Protein AF-A0A417EN88-F1 (afdb_monomer)

Radius of gyration: 17.15 Å; Cα contacts (8 Å, |Δi|>4): 122; chains: 1; bounding box: 36×36×44 Å

Foldseek 3Di:
DDDPCPDDPVVDDDPVVLVVVVVVCVVVQQEDAEAEEAAEAQVVVCLVCPPVPDDDDDDPVNVSRVVSVVRHDYQAYEYEDPQDFDDSDRHYTYDHQFDDDPDDPDDDPTDDDPPDDPDDDDDDDD

Secondary structure (DSSP, 8-state):
--------GGGSPPHHHHHHHHHHHHHTTTB-SEEEESS--HHHHHHHHTTTT------HHHHHHHHHHHH-B-SEEEE-SSS--B-SSSSEEE-SS----S--SS-PPPPPPTT--S--------

Solvent-accessible surface area (backbone atoms only — not comparable to full-atom values): 8193 Å² total; per-residue (Å²): 135,83,82,77,79,88,71,58,82,82,79,51,80,53,70,70,56,52,50,49,51,50,54,56,36,56,77,51,72,27,59,45,67,66,47,79,43,61,59,61,22,47,72,57,49,50,62,76,29,60,94,68,84,58,82,79,82,75,47,76,65,23,52,49,43,45,55,43,68,77,58,50,49,63,68,39,37,41,24,34,83,74,80,43,71,48,64,89,52,97,48,39,36,37,42,56,77,59,74,76,74,90,82,68,88,72,80,88,74,79,56,79,60,93,85,73,75,90,79,84,89,77,88,84,89,126

Structure (mmCIF, N/CA/C/O backbone):
data_AF-A0A417EN88-F1
#
_entry.id   AF-A0A417EN88-F1
#
loop_
_atom_site.group_PDB
_atom_site.id
_atom_site.type_symbol
_atom_site.label_atom_id
_atom_site.label_alt_id
_atom_site.label_comp_id
_atom_site.label_asym_id
_atom_site.label_entity_id
_atom_site.label_seq_id
_atom_site.pdbx_PDB_ins_code
_atom_site.Cartn_x
_atom_site.Cartn_y
_atom_site.Cartn_z
_atom_site.occupancy
_atom_site.B_iso_or_equiv
_atom_site.auth_seq_id
_atom_site.auth_comp_id
_atom_site.auth_asym_id
_atom_site.auth_atom_id
_atom_site.pdbx_PDB_model_num
ATOM 1 N N . MET A 1 1 ? 15.395 12.344 -31.496 1.00 36.56 1 MET A N 1
ATOM 2 C CA . MET A 1 1 ? 15.194 11.225 -30.554 1.00 36.56 1 MET A CA 1
ATOM 3 C C . MET A 1 1 ? 14.379 11.761 -29.393 1.00 36.56 1 MET A C 1
ATOM 5 O O . MET A 1 1 ? 14.931 12.453 -28.551 1.00 36.56 1 MET A O 1
ATOM 9 N N . ALA A 1 2 ? 13.058 11.589 -29.442 1.00 42.44 2 ALA A N 1
ATOM 10 C CA . ALA A 1 2 ? 12.149 12.097 -28.422 1.00 42.44 2 ALA A CA 1
ATOM 11 C C . ALA A 1 2 ? 12.082 11.080 -27.278 1.00 42.44 2 ALA A C 1
ATOM 13 O O . ALA A 1 2 ? 11.523 9.999 -27.452 1.00 42.44 2 ALA A O 1
ATOM 14 N N . TRP A 1 3 ? 12.681 11.407 -26.136 1.00 46.19 3 TRP A N 1
ATOM 15 C CA . TRP A 1 3 ? 12.383 10.713 -24.891 1.00 46.19 3 TRP A CA 1
ATOM 16 C C . TRP A 1 3 ? 10.989 11.162 -24.470 1.00 46.19 3 TRP A C 1
ATOM 18 O O . TRP A 1 3 ? 10.762 12.334 -24.183 1.00 46.19 3 TRP A O 1
ATOM 28 N N . ARG A 1 4 ? 10.024 10.249 -24.552 1.00 48.56 4 ARG A N 1
ATOM 29 C CA . ARG A 1 4 ? 8.676 10.471 -24.043 1.00 48.56 4 ARG A CA 1
ATOM 30 C C . ARG A 1 4 ? 8.784 10.278 -22.534 1.00 48.56 4 ARG A C 1
ATOM 32 O O . ARG A 1 4 ? 8.863 9.141 -22.083 1.00 48.56 4 ARG A O 1
ATOM 39 N N . GLU A 1 5 ? 8.899 11.373 -21.789 1.00 54.47 5 GLU A N 1
ATOM 40 C CA . GLU A 1 5 ? 8.791 11.368 -20.328 1.00 54.47 5 GLU A CA 1
ATOM 41 C C . GLU A 1 5 ? 7.417 10.782 -19.980 1.00 54.47 5 GLU A C 1
ATOM 43 O O . GLU A 1 5 ? 6.385 11.425 -20.149 1.00 54.47 5 GLU A O 1
ATOM 48 N N . SER A 1 6 ? 7.390 9.500 -19.619 1.00 73.38 6 SER A N 1
ATOM 49 C CA . SER A 1 6 ? 6.179 8.769 -19.232 1.00 73.38 6 SER A CA 1
ATOM 50 C C . SER A 1 6 ? 5.871 8.925 -17.747 1.00 73.38 6 SER A C 1
ATOM 52 O O . SER A 1 6 ? 5.181 8.083 -17.195 1.00 73.38 6 SER A O 1
ATOM 54 N N . TRP A 1 7 ? 6.468 9.928 -17.110 1.00 75.38 7 TRP A N 1
ATOM 55 C CA . TRP A 1 7 ? 6.390 10.171 -15.684 1.00 75.38 7 TRP A CA 1
ATOM 56 C C . TRP A 1 7 ? 6.319 11.674 -15.458 1.00 75.38 7 TRP A C 1
ATOM 58 O O . TRP A 1 7 ? 7.107 12.429 -16.036 1.00 75.38 7 TRP A O 1
ATOM 68 N N . TRP A 1 8 ? 5.391 12.103 -14.613 1.00 84.19 8 TRP A N 1
ATOM 69 C CA . TRP A 1 8 ? 5.293 13.478 -14.140 1.00 84.19 8 TRP A CA 1
ATOM 70 C C . TRP A 1 8 ? 5.243 13.500 -12.606 1.00 84.19 8 TRP A C 1
ATOM 72 O O . TRP A 1 8 ? 4.722 12.567 -11.999 1.00 84.19 8 TRP A O 1
ATOM 82 N N . PRO A 1 9 ? 5.738 14.563 -11.945 1.00 82.81 9 PRO A N 1
ATOM 83 C CA . PRO A 1 9 ? 5.804 14.617 -10.482 1.00 82.81 9 PRO A CA 1
ATOM 84 C C . PRO A 1 9 ? 4.468 14.385 -9.764 1.00 82.81 9 PRO A C 1
ATOM 86 O O . PRO A 1 9 ? 4.454 13.869 -8.655 1.00 82.81 9 PRO A O 1
ATOM 89 N N . GLN A 1 10 ? 3.352 14.748 -10.400 1.00 88.00 10 GLN A N 1
ATOM 90 C CA . GLN A 1 10 ? 1.994 14.575 -9.874 1.00 88.00 10 GLN A CA 1
ATOM 91 C C . GLN A 1 10 ? 1.483 13.125 -9.955 1.00 88.00 10 GLN A C 1
ATOM 93 O O . GLN A 1 10 ? 0.360 12.865 -9.536 1.00 88.00 10 GLN A O 1
ATOM 98 N N . GLU A 1 11 ? 2.256 12.185 -10.512 1.00 84.50 11 GLU A N 1
ATOM 99 C CA . GLU A 1 11 ? 1.967 10.752 -10.357 1.00 84.50 11 GLU A CA 1
ATOM 100 C C . GLU A 1 11 ? 2.164 10.290 -8.910 1.00 84.50 11 GLU A C 1
ATOM 102 O O . GLU A 1 11 ? 1.524 9.329 -8.486 1.00 84.50 11 GLU A O 1
ATOM 107 N N . LEU A 1 12 ? 3.015 10.983 -8.144 1.00 90.50 12 LEU A N 1
ATOM 108 C CA . LEU A 1 12 ? 3.154 10.753 -6.713 1.00 90.50 12 LEU A CA 1
ATOM 109 C C . LEU A 1 12 ? 2.249 11.708 -5.926 1.00 90.50 12 LEU A C 1
ATOM 111 O O . LEU A 1 12 ? 2.196 12.903 -6.238 1.00 90.50 12 LEU A O 1
ATOM 115 N N . PRO A 1 13 ? 1.569 11.211 -4.880 1.00 92.06 13 PRO A N 1
ATOM 116 C CA . PRO A 1 13 ? 0.797 12.065 -3.997 1.00 92.06 13 PRO A CA 1
ATOM 117 C C . PRO A 1 13 ? 1.722 13.013 -3.236 1.00 92.06 13 PRO A C 1
ATOM 119 O O . PRO A 1 13 ? 2.848 12.682 -2.857 1.00 92.06 13 PRO A O 1
ATOM 122 N N . THR A 1 14 ? 1.211 14.203 -2.968 1.00 94.25 14 THR A N 1
ATOM 123 C CA . THR A 1 14 ? 1.836 15.143 -2.046 1.00 94.25 14 THR A CA 1
ATOM 124 C C . THR A 1 14 ? 1.703 14.646 -0.607 1.00 94.25 14 THR A C 1
ATOM 126 O O . THR A 1 14 ? 0.765 13.931 -0.255 1.00 94.25 14 THR A O 1
ATOM 129 N N . GLU A 1 15 ? 2.592 15.105 0.275 1.00 94.44 15 GLU A N 1
ATOM 130 C CA . GLU A 1 15 ? 2.495 14.809 1.711 1.00 94.44 15 GLU A CA 1
ATOM 131 C C . GLU A 1 15 ? 1.122 15.201 2.291 1.00 94.44 15 GLU A C 1
ATOM 133 O O . GLU A 1 15 ? 0.546 14.480 3.099 1.00 94.44 15 GLU A O 1
ATOM 138 N N . GLY A 1 16 ? 0.547 16.323 1.840 1.00 97.12 16 GLY A N 1
ATOM 139 C CA . GLY A 1 16 ? -0.778 16.766 2.277 1.00 97.12 16 G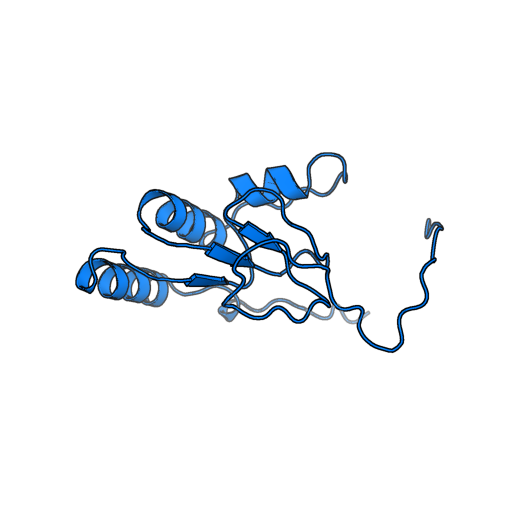LY A CA 1
ATOM 140 C C . GLY A 1 16 ? -1.895 15.774 1.935 1.00 97.12 16 GLY A C 1
ATOM 141 O O . GLY A 1 16 ? -2.776 15.549 2.766 1.00 97.12 16 GLY A O 1
ATOM 142 N N . GLU A 1 17 ? -1.835 15.158 0.751 1.00 96.75 17 GLU A N 1
ATOM 143 C CA . GLU A 1 17 ? -2.784 14.129 0.303 1.00 96.75 17 GLU A CA 1
ATOM 144 C C . GLU A 1 17 ? -2.604 12.820 1.077 1.00 96.75 17 GLU A C 1
ATOM 146 O O . GLU A 1 17 ? -3.592 12.229 1.517 1.00 96.75 17 GLU A O 1
ATOM 151 N N . LEU A 1 18 ? -1.357 12.406 1.330 1.00 96.50 18 LEU A N 1
ATOM 152 C CA . LEU A 1 18 ? -1.061 11.232 2.158 1.00 96.50 18 LEU A CA 1
ATOM 153 C C . LEU A 1 18 ? -1.608 11.399 3.582 1.00 96.50 18 LEU A C 1
ATOM 155 O O . LEU A 1 18 ? -2.282 10.508 4.108 1.00 96.50 18 LEU A O 1
ATOM 159 N N . GLN A 1 19 ? -1.377 12.566 4.189 1.00 97.38 19 GLN A N 1
ATOM 160 C CA . GLN A 1 19 ? -1.872 12.886 5.528 1.00 97.38 19 GLN A CA 1
ATOM 161 C C . GLN A 1 19 ? -3.398 12.998 5.579 1.00 97.38 19 GLN A C 1
ATOM 163 O O . GLN A 1 19 ? -4.008 12.616 6.577 1.00 97.38 19 GLN A O 1
ATOM 168 N N . GLU A 1 20 ? -4.039 13.500 4.522 1.00 98.06 20 GLU A N 1
ATOM 169 C CA . GLU A 1 20 ? -5.501 13.489 4.415 1.00 98.06 20 GLU A CA 1
ATOM 170 C C . GLU A 1 20 ? -6.050 12.059 4.371 1.00 98.06 20 GLU A C 1
ATOM 172 O O . GLU A 1 20 ? -7.009 11.750 5.079 1.00 98.06 20 GLU A O 1
ATOM 177 N N . GLY A 1 21 ? -5.397 11.161 3.627 1.00 97.06 21 GLY A N 1
ATOM 178 C CA . GLY A 1 21 ? -5.720 9.735 3.639 1.00 97.06 21 GLY A CA 1
ATOM 179 C C . GLY A 1 21 ? -5.644 9.135 5.047 1.00 97.06 21 GLY A C 1
ATOM 180 O O . GLY A 1 21 ? -6.594 8.492 5.492 1.00 97.06 21 GLY A O 1
ATOM 181 N N . LEU A 1 22 ? -4.563 9.408 5.791 1.00 97.56 22 LEU A N 1
ATOM 182 C CA . LEU A 1 22 ? -4.404 8.918 7.169 1.00 97.56 22 LEU A CA 1
ATOM 183 C C . LEU A 1 22 ? -5.478 9.458 8.117 1.00 97.56 22 LEU A C 1
ATOM 185 O O . LEU A 1 22 ? -6.053 8.679 8.874 1.00 97.56 22 LEU A O 1
ATOM 189 N N . ARG A 1 23 ? -5.783 10.762 8.062 1.00 98.19 23 ARG A N 1
ATOM 190 C CA . ARG A 1 23 ? -6.831 11.376 8.898 1.00 98.19 23 ARG A CA 1
ATOM 191 C C . ARG A 1 23 ? -8.203 10.766 8.635 1.00 98.19 23 ARG A C 1
ATOM 193 O O . ARG A 1 23 ? -8.961 10.524 9.574 1.00 98.19 23 ARG A O 1
ATOM 200 N N . ASN A 1 24 ? -8.525 10.517 7.366 1.00 97.94 24 ASN A N 1
ATOM 201 C CA . ASN A 1 24 ? -9.792 9.897 7.000 1.00 97.94 24 ASN A CA 1
ATOM 202 C C . ASN A 1 24 ? -9.876 8.464 7.520 1.00 97.94 24 ASN A C 1
ATOM 204 O O . ASN A 1 24 ? -10.877 8.108 8.130 1.00 97.94 24 ASN A O 1
ATOM 208 N N . LEU A 1 25 ? -8.818 7.668 7.364 1.00 98.00 25 LEU A N 1
ATOM 209 C CA . LEU A 1 25 ? -8.787 6.303 7.891 1.00 98.00 25 LEU A CA 1
ATOM 210 C C . LEU A 1 25 ? -8.864 6.274 9.423 1.00 98.00 25 LEU A C 1
ATOM 212 O O . LEU A 1 25 ? -9.624 5.486 9.981 1.00 98.00 25 LEU A O 1
ATOM 216 N N . GLU A 1 26 ? -8.159 7.172 10.111 1.00 97.81 26 GLU A N 1
ATOM 217 C CA . GLU A 1 26 ? -8.194 7.281 11.573 1.00 97.81 26 GLU A CA 1
ATOM 218 C C . GLU A 1 26 ? -9.600 7.599 12.103 1.00 97.81 26 GLU A C 1
ATOM 220 O O . GLU A 1 26 ? -10.043 6.995 13.083 1.00 97.81 26 GLU A O 1
ATOM 225 N N . ARG A 1 27 ? -10.347 8.476 11.418 1.00 97.94 27 ARG A N 1
ATOM 226 C CA . ARG A 1 27 ? -11.742 8.810 11.758 1.00 97.94 27 ARG A CA 1
ATOM 227 C C . ARG A 1 27 ? -12.679 7.596 11.732 1.00 97.94 27 ARG A C 1
ATOM 229 O O . ARG A 1 27 ? -13.682 7.602 12.443 1.00 97.94 27 ARG A O 1
ATOM 236 N N . TYR A 1 28 ? -12.361 6.591 10.923 1.00 96.88 28 TYR A N 1
ATOM 237 C CA . TYR A 1 28 ? -13.109 5.337 10.802 1.00 96.88 28 TYR A CA 1
ATOM 238 C C . TYR A 1 28 ? -12.349 4.151 11.410 1.00 96.88 28 TYR A C 1
ATOM 240 O O . TYR A 1 28 ? -12.568 3.009 11.023 1.00 96.88 28 TYR A O 1
ATOM 248 N N . HIS A 1 29 ? -11.448 4.418 12.361 1.00 97.88 29 HIS A N 1
ATOM 249 C CA . HIS A 1 29 ? -10.719 3.394 13.115 1.00 97.88 29 HIS A CA 1
ATOM 250 C C . HIS A 1 29 ? -9.931 2.405 12.242 1.00 97.88 29 HIS A C 1
ATOM 252 O O . HIS A 1 29 ? -9.684 1.277 12.656 1.00 97.88 29 HIS A O 1
ATOM 258 N N . TYR A 1 30 ? -9.504 2.840 11.052 1.00 98.06 30 TYR A N 1
ATOM 259 C CA . TYR A 1 30 ? -8.800 2.017 10.068 1.00 98.06 30 TYR A CA 1
ATOM 260 C C . TYR A 1 30 ? -9.589 0.767 9.615 1.00 98.06 30 TYR A C 1
ATOM 262 O O . TYR A 1 30 ? -8.992 -0.193 9.131 1.00 98.06 30 TYR A O 1
ATOM 270 N N . GLU A 1 31 ? -10.922 0.778 9.723 1.00 97.75 31 GLU A N 1
ATOM 271 C CA . GLU A 1 31 ? -11.796 -0.311 9.273 1.00 97.75 31 GLU A CA 1
ATOM 272 C C . GLU A 1 31 ? -12.359 -0.026 7.873 1.00 97.75 31 GLU A C 1
ATOM 274 O O . GLU A 1 31 ? -13.073 0.956 7.658 1.00 97.75 31 GLU A O 1
ATOM 279 N N . VAL A 1 32 ? -12.049 -0.897 6.910 1.00 96.06 32 VAL A N 1
ATOM 280 C CA . VAL A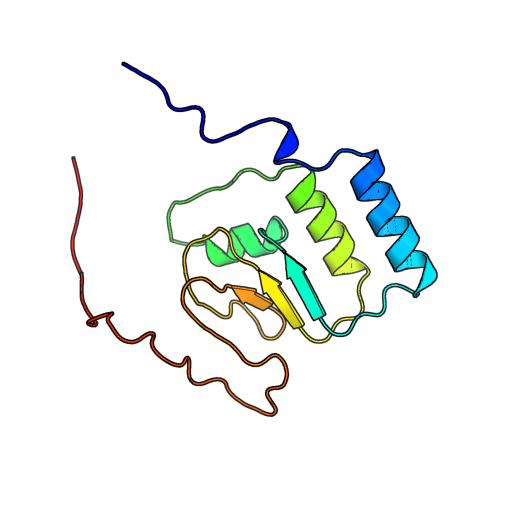 1 32 ? -12.559 -0.833 5.530 1.00 96.06 32 VAL A CA 1
ATOM 281 C C . VAL A 1 32 ? -12.820 -2.243 5.010 1.00 96.06 32 VAL A C 1
ATOM 283 O O . VAL A 1 32 ? -12.119 -3.174 5.377 1.00 96.06 32 VAL A O 1
ATOM 286 N N . ASP A 1 33 ? -13.795 -2.450 4.126 1.00 95.25 33 ASP A 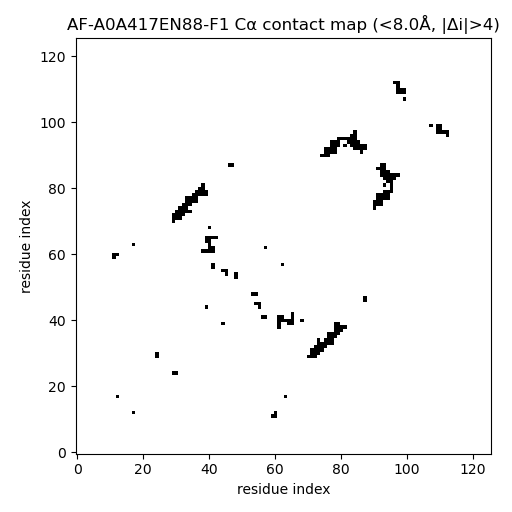N 1
ATOM 287 C CA . ASP A 1 33 ? -13.997 -3.796 3.568 1.00 95.25 33 ASP A CA 1
ATOM 288 C C . ASP A 1 33 ? -12.904 -4.163 2.552 1.00 95.25 33 ASP A C 1
ATOM 290 O O . ASP A 1 33 ? -12.378 -5.277 2.580 1.00 95.25 33 ASP A O 1
ATOM 294 N N . TYR A 1 34 ? -12.533 -3.218 1.682 1.00 95.94 34 TYR A N 1
ATOM 295 C CA . TYR A 1 34 ? -11.609 -3.445 0.572 1.00 95.94 34 TYR A CA 1
ATOM 296 C C . TYR A 1 34 ? -10.638 -2.282 0.390 1.00 95.94 34 TYR A C 1
ATOM 298 O O . TYR A 1 34 ? -11.003 -1.121 0.585 1.00 95.94 34 TYR A O 1
ATOM 306 N N . VAL A 1 35 ? -9.429 -2.598 -0.068 1.00 97.06 35 VAL A N 1
ATOM 307 C CA . VAL A 1 35 ? -8.421 -1.615 -0.483 1.00 97.06 35 VAL A CA 1
ATOM 308 C C . VAL A 1 35 ? -8.173 -1.765 -1.983 1.00 97.06 35 VAL A C 1
ATOM 310 O O . VAL A 1 35 ? -8.063 -2.884 -2.481 1.00 97.06 35 VAL A O 1
ATOM 313 N N . ILE A 1 36 ? -8.128 -0.651 -2.720 1.00 96.50 36 ILE A N 1
ATOM 314 C CA . ILE A 1 36 ? -7.882 -0.638 -4.170 1.00 96.50 36 ILE A CA 1
ATOM 315 C C . ILE A 1 36 ? -6.815 0.409 -4.472 1.00 96.50 36 ILE A C 1
ATOM 317 O O . ILE A 1 36 ? -7.030 1.599 -4.238 1.00 96.50 36 ILE A O 1
ATOM 321 N N . THR A 1 37 ? -5.671 -0.019 -5.002 1.00 96.62 37 THR A N 1
ATOM 322 C CA . THR A 1 37 ? -4.522 0.860 -5.268 1.00 96.62 37 THR A CA 1
ATOM 323 C C . THR A 1 37 ? -3.869 0.567 -6.616 1.00 96.62 37 THR A C 1
ATOM 325 O O . THR A 1 37 ? -4.052 -0.494 -7.207 1.00 96.62 37 THR A O 1
ATOM 328 N N . HIS A 1 38 ? -3.080 1.516 -7.129 1.00 93.12 38 HIS A N 1
ATOM 329 C CA . HIS A 1 38 ? -2.295 1.279 -8.341 1.00 93.12 38 HIS A CA 1
ATOM 330 C C . HIS A 1 38 ? -1.111 0.332 -8.081 1.00 93.12 38 HIS A C 1
ATOM 332 O O . HIS A 1 38 ? -0.956 -0.641 -8.810 1.00 93.12 38 HIS A O 1
ATOM 338 N N . CYS A 1 39 ? -0.329 0.575 -7.025 1.00 92.88 39 CYS A N 1
ATOM 339 C CA . CYS A 1 39 ? 0.804 -0.257 -6.592 1.00 92.88 39 CYS A CA 1
ATOM 340 C C . CYS A 1 39 ? 0.505 -0.979 -5.270 1.00 92.88 39 CYS A C 1
ATOM 342 O O . CYS A 1 39 ? -0.534 -0.742 -4.654 1.00 92.88 39 CYS A O 1
ATOM 344 N N . CYS A 1 40 ? 1.426 -1.832 -4.819 1.00 94.19 40 CYS A N 1
ATOM 345 C CA . CYS A 1 40 ? 1.412 -2.437 -3.485 1.00 94.19 40 CYS A CA 1
ATOM 346 C C . CYS A 1 40 ? 2.571 -1.930 -2.613 1.00 94.19 40 CYS A C 1
ATOM 348 O O . CYS A 1 40 ? 3.436 -1.190 -3.079 1.00 94.19 40 CYS A O 1
ATOM 350 N N . ALA A 1 41 ? 2.600 -2.355 -1.347 1.00 95.12 41 ALA A N 1
ATOM 351 C CA . ALA A 1 41 ? 3.730 -2.118 -0.455 1.00 95.12 41 ALA A CA 1
ATOM 352 C C . ALA A 1 41 ? 5.032 -2.749 -0.987 1.00 95.12 41 ALA A C 1
ATOM 354 O O . ALA A 1 41 ? 5.004 -3.793 -1.648 1.00 95.12 41 ALA A O 1
ATOM 355 N N . SER A 1 42 ? 6.174 -2.154 -0.628 1.00 91.50 42 SER A N 1
ATOM 356 C CA . SER A 1 42 ? 7.516 -2.572 -1.070 1.00 91.50 42 SER A CA 1
ATOM 357 C C . SER A 1 42 ? 7.806 -4.056 -0.782 1.00 91.50 42 SER A C 1
ATOM 359 O O . SER A 1 42 ? 8.378 -4.763 -1.604 1.00 91.50 42 SER A O 1
ATOM 361 N N . THR A 1 43 ? 7.334 -4.576 0.355 1.00 89.31 43 THR A N 1
ATOM 362 C CA . THR A 1 43 ? 7.497 -5.992 0.729 1.00 89.31 43 THR A CA 1
ATOM 363 C C . THR A 1 43 ? 6.724 -6.945 -0.185 1.00 89.31 43 THR A C 1
ATOM 365 O O . THR A 1 43 ? 7.241 -7.995 -0.569 1.00 89.31 43 THR A O 1
ATOM 368 N N . LEU A 1 44 ? 5.495 -6.584 -0.566 1.00 91.50 44 LEU A N 1
ATOM 369 C CA . LEU A 1 44 ? 4.696 -7.374 -1.501 1.00 91.50 44 LEU A CA 1
ATOM 370 C C . LEU A 1 44 ? 5.269 -7.278 -2.917 1.00 91.50 44 LEU A C 1
ATOM 372 O O . LEU A 1 44 ? 5.273 -8.261 -3.655 1.00 91.50 44 LEU A O 1
ATOM 376 N N . GLN A 1 45 ? 5.823 -6.117 -3.265 1.00 90.31 45 GLN A N 1
ATOM 377 C CA . GLN A 1 45 ? 6.520 -5.881 -4.522 1.00 90.31 45 GLN A CA 1
ATOM 378 C C . GLN A 1 45 ? 7.761 -6.770 -4.683 1.00 90.31 45 GLN A C 1
ATOM 380 O O . GLN A 1 45 ? 7.999 -7.297 -5.774 1.00 90.31 45 GLN A O 1
ATOM 385 N N . ASP A 1 46 ? 8.525 -6.987 -3.613 1.00 88.75 46 ASP A N 1
ATOM 386 C CA . ASP A 1 46 ? 9.643 -7.933 -3.614 1.00 88.75 46 ASP A CA 1
ATOM 387 C C . ASP A 1 46 ? 9.157 -9.373 -3.829 1.00 88.75 46 ASP A C 1
ATOM 389 O O . ASP A 1 46 ? 9.723 -10.106 -4.644 1.00 88.75 46 ASP A O 1
ATOM 393 N N . LEU A 1 47 ? 8.063 -9.768 -3.166 1.00 89.19 47 LEU A N 1
ATOM 394 C CA . LEU A 1 47 ? 7.481 -11.106 -3.302 1.00 89.19 47 LEU A CA 1
ATOM 395 C C . LEU A 1 47 ? 7.014 -11.388 -4.738 1.00 89.19 47 LEU A C 1
ATOM 397 O O . LEU A 1 47 ? 7.344 -12.428 -5.308 1.00 89.19 47 LEU A O 1
ATOM 401 N N . ILE A 1 48 ? 6.278 -10.462 -5.356 1.00 89.81 48 ILE A N 1
ATOM 402 C CA . ILE A 1 48 ? 5.740 -10.654 -6.713 1.00 89.81 48 ILE A CA 1
ATOM 403 C C . ILE A 1 48 ? 6.818 -10.638 -7.801 1.00 89.81 48 ILE A C 1
ATOM 405 O O . ILE A 1 48 ? 6.592 -11.223 -8.869 1.00 89.81 48 ILE A O 1
ATOM 409 N N . ASN A 1 49 ? 7.949 -9.970 -7.546 1.00 86.81 49 ASN A N 1
ATOM 410 C CA . ASN A 1 49 ? 9.075 -9.862 -8.470 1.00 86.81 49 ASN A CA 1
ATOM 411 C C . ASN A 1 49 ? 10.178 -10.898 -8.203 1.00 86.81 49 ASN A C 1
ATOM 413 O O . ASN A 1 49 ? 11.090 -11.034 -9.030 1.00 86.81 49 ASN A O 1
ATOM 417 N N . ALA A 1 50 ? 10.094 -11.661 -7.112 1.00 84.19 50 ALA A N 1
ATOM 418 C CA . ALA A 1 50 ? 11.035 -12.726 -6.797 1.00 84.19 50 ALA A CA 1
ATOM 419 C C . ALA A 1 50 ? 11.201 -13.688 -7.989 1.00 84.19 50 ALA A C 1
ATOM 421 O O . ALA A 1 50 ? 10.234 -14.171 -8.577 1.00 84.19 50 ALA A O 1
ATOM 422 N N . GLY A 1 51 ? 12.450 -13.936 -8.392 1.00 76.69 51 GLY A N 1
ATOM 423 C CA . GLY A 1 51 ? 12.776 -14.818 -9.520 1.00 76.69 51 GLY A CA 1
ATOM 424 C C . GLY A 1 51 ? 12.547 -14.233 -10.923 1.00 76.69 51 GLY A C 1
ATOM 425 O O . GLY A 1 51 ? 12.889 -14.889 -11.902 1.00 76.69 51 GLY A O 1
ATOM 426 N N . THR A 1 52 ? 12.035 -13.002 -11.054 1.00 77.62 52 THR A N 1
ATOM 427 C CA . THR A 1 52 ? 11.817 -12.352 -12.366 1.00 77.62 52 THR A CA 1
ATOM 428 C C . THR A 1 52 ? 13.015 -11.533 -12.856 1.00 77.62 52 THR A C 1
ATOM 430 O O . THR A 1 52 ? 13.046 -11.110 -14.011 1.00 77.62 52 THR A O 1
ATOM 433 N N . GLY A 1 53 ? 13.987 -11.263 -11.976 1.00 71.56 53 GLY A N 1
ATOM 434 C CA . GLY A 1 53 ? 15.099 -10.343 -12.240 1.00 71.56 53 GLY A CA 1
ATOM 435 C C . GLY A 1 53 ? 14.690 -8.865 -12.304 1.00 71.56 53 GLY A C 1
ATOM 436 O O . GLY A 1 53 ? 15.545 -8.015 -12.540 1.00 71.56 53 GLY A O 1
ATOM 437 N N . ARG A 1 54 ? 13.406 -8.543 -12.091 1.00 72.19 54 ARG A N 1
ATOM 438 C CA . ARG A 1 54 ? 12.928 -7.167 -11.938 1.00 72.19 54 ARG A CA 1
ATOM 439 C C . ARG A 1 54 ? 13.140 -6.739 -10.491 1.00 72.19 54 ARG A C 1
ATOM 441 O O . ARG A 1 54 ? 12.669 -7.406 -9.580 1.00 72.19 54 ARG A O 1
ATOM 448 N N . SER A 1 55 ? 13.831 -5.626 -10.282 1.00 66.06 55 SER A N 1
ATOM 449 C CA . SER A 1 55 ? 13.825 -4.910 -9.006 1.00 66.06 55 SER A CA 1
ATOM 450 C C . SER A 1 55 ? 13.056 -3.616 -9.196 1.00 66.06 55 SER A C 1
ATOM 452 O O . SER A 1 55 ? 13.260 -2.932 -10.201 1.00 66.06 55 SER A O 1
ATOM 454 N N . CYS A 1 56 ? 12.226 -3.249 -8.232 1.00 70.44 56 CYS A N 1
ATOM 455 C CA . CYS A 1 56 ? 11.642 -1.920 -8.189 1.00 70.44 56 CYS A CA 1
ATOM 456 C C . CYS A 1 56 ? 12.099 -1.244 -6.902 1.00 70.44 56 CYS A C 1
ATOM 458 O O . CYS A 1 56 ? 12.134 -1.885 -5.854 1.00 70.44 56 CYS A O 1
ATOM 460 N N . ALA A 1 57 ? 12.530 0.009 -7.007 1.00 78.50 57 ALA A N 1
ATOM 461 C CA . ALA A 1 57 ? 12.952 0.754 -5.836 1.00 78.50 57 ALA A CA 1
ATOM 462 C C . ALA A 1 57 ? 11.708 1.175 -5.039 1.00 78.50 57 ALA A C 1
ATOM 464 O O . ALA A 1 57 ? 10.735 1.598 -5.665 1.00 78.50 57 ALA A O 1
ATOM 465 N N . PRO A 1 58 ? 11.737 1.082 -3.699 1.00 84.19 58 PRO A N 1
ATOM 466 C CA . PRO A 1 58 ? 10.693 1.673 -2.878 1.00 84.19 58 PRO A CA 1
ATOM 467 C C . PRO A 1 58 ? 10.652 3.191 -3.091 1.00 84.19 58 PRO A C 1
ATOM 469 O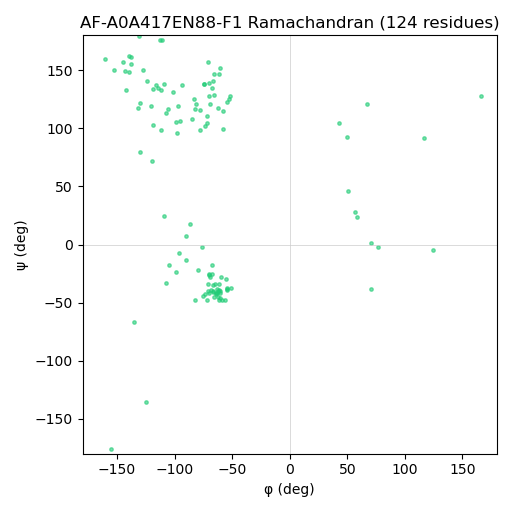 O . PRO A 1 58 ? 11.687 3.833 -3.300 1.00 84.19 58 PRO A O 1
ATOM 472 N N . ASP A 1 59 ? 9.454 3.755 -3.017 1.00 88.56 59 ASP A N 1
ATOM 473 C CA . ASP A 1 59 ? 9.194 5.185 -3.040 1.00 88.56 59 ASP A CA 1
ATOM 474 C C . ASP A 1 59 ? 8.256 5.604 -1.893 1.00 88.56 59 ASP A C 1
ATOM 476 O O . ASP A 1 59 ? 7.806 4.796 -1.077 1.00 88.56 59 ASP A O 1
ATOM 480 N N . LEU A 1 60 ? 7.965 6.906 -1.831 1.00 91.38 60 LEU A N 1
ATOM 481 C CA . LEU A 1 60 ? 7.089 7.491 -0.816 1.00 91.38 60 LEU A CA 1
ATOM 482 C C . LEU A 1 60 ? 5.709 6.808 -0.762 1.00 91.38 60 LEU A C 1
ATOM 484 O O . LEU A 1 60 ? 5.157 6.624 0.323 1.00 91.38 60 LEU A O 1
ATOM 488 N N . LEU A 1 61 ? 5.142 6.443 -1.916 1.00 92.75 61 LEU A N 1
ATOM 489 C CA . LEU A 1 61 ? 3.829 5.815 -1.998 1.00 92.75 61 LEU A CA 1
ATOM 490 C C . LEU A 1 61 ? 3.901 4.350 -1.557 1.00 92.75 61 LEU A C 1
ATOM 492 O O . LEU A 1 61 ? 3.050 3.922 -0.781 1.00 92.75 61 LEU A O 1
ATOM 496 N N . THR A 1 62 ? 4.901 3.577 -1.982 1.00 93.25 62 THR A N 1
ATOM 497 C CA . THR A 1 62 ? 5.029 2.171 -1.556 1.00 93.25 62 THR A CA 1
ATOM 498 C C . THR A 1 62 ? 5.293 2.047 -0.052 1.00 93.25 62 THR A C 1
ATOM 500 O O . THR A 1 62 ? 4.766 1.133 0.588 1.00 93.25 62 THR A O 1
ATOM 503 N N . ASP A 1 63 ? 6.025 2.995 0.542 1.00 93.12 63 ASP A N 1
ATOM 504 C CA . ASP A 1 63 ? 6.245 3.068 1.993 1.00 93.12 63 ASP A CA 1
ATOM 505 C C . ASP A 1 63 ? 4.970 3.480 2.750 1.00 93.12 63 ASP A C 1
ATOM 507 O O . ASP A 1 63 ? 4.634 2.911 3.798 1.00 93.12 63 ASP A O 1
ATOM 511 N N . TYR A 1 64 ? 4.206 4.425 2.194 1.00 96.06 64 TYR A N 1
ATOM 512 C CA . TYR A 1 64 ? 2.886 4.792 2.702 1.00 96.06 64 TYR A CA 1
ATOM 513 C C . TYR A 1 64 ? 1.932 3.591 2.713 1.00 96.06 64 TYR A C 1
ATOM 515 O O . TYR A 1 64 ? 1.308 3.3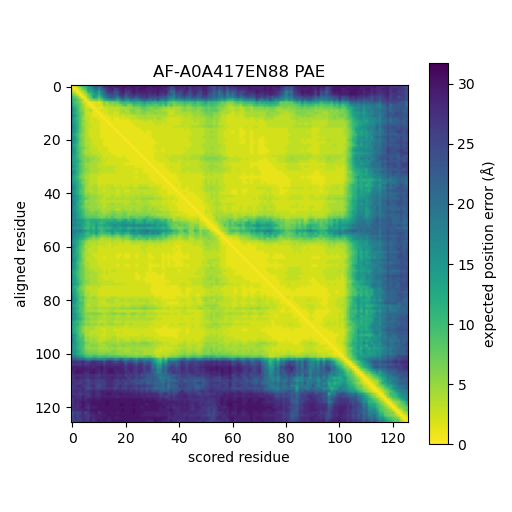06 3.738 1.00 96.06 64 TYR A O 1
ATOM 523 N N . LEU A 1 65 ? 1.861 2.835 1.612 1.00 97.00 65 LEU A N 1
ATOM 524 C CA . LEU A 1 65 ? 1.039 1.627 1.533 1.00 97.00 65 LEU A CA 1
ATOM 525 C C . LEU A 1 65 ? 1.513 0.559 2.527 1.00 97.00 65 LEU A C 1
ATOM 527 O O . LEU A 1 65 ? 0.682 -0.058 3.185 1.00 97.00 65 LEU A O 1
ATOM 531 N N . GLY A 1 66 ? 2.826 0.406 2.729 1.00 96.06 66 GLY A N 1
ATOM 532 C CA . GLY A 1 66 ? 3.373 -0.470 3.771 1.00 96.06 66 GLY A CA 1
ATOM 533 C C . GLY A 1 66 ? 2.963 -0.063 5.191 1.00 96.06 66 GLY A C 1
ATOM 534 O O . GLY A 1 66 ? 2.722 -0.919 6.040 1.00 96.06 66 GLY A O 1
ATOM 535 N N . THR A 1 67 ? 2.811 1.237 5.453 1.00 95.75 67 THR A N 1
ATOM 536 C CA . THR A 1 67 ? 2.261 1.728 6.727 1.00 95.75 67 THR A CA 1
ATOM 537 C C . THR A 1 67 ? 0.776 1.389 6.863 1.00 95.75 67 THR A C 1
ATOM 539 O O . THR A 1 67 ? 0.322 1.040 7.954 1.00 95.75 67 THR A O 1
ATOM 542 N N . LEU A 1 68 ? 0.008 1.485 5.773 1.00 97.50 68 LEU A N 1
ATOM 543 C CA . LEU A 1 68 ? -1.412 1.135 5.769 1.00 97.50 68 LEU A CA 1
ATOM 544 C C . LEU A 1 68 ? -1.643 -0.363 5.986 1.00 97.50 68 LEU A C 1
ATOM 546 O O . LEU A 1 68 ? -2.515 -0.712 6.778 1.00 97.50 68 LEU A O 1
ATOM 550 N N . GLU A 1 69 ? -0.827 -1.230 5.383 1.00 95.81 69 GLU A N 1
ATOM 551 C CA . GLU A 1 69 ? -0.867 -2.686 5.602 1.00 95.81 69 GLU A CA 1
ATOM 552 C C . GLU A 1 69 ? -0.835 -3.074 7.084 1.00 95.81 69 GLU A C 1
ATOM 554 O O . GLU A 1 69 ? -1.503 -4.013 7.513 1.00 95.81 69 GLU A O 1
ATOM 559 N N . GLN A 1 70 ? -0.071 -2.337 7.893 1.00 95.38 70 GLN A N 1
ATOM 560 C CA . GLN A 1 70 ? 0.077 -2.615 9.322 1.00 95.38 70 GLN A CA 1
ATOM 561 C C . GLN A 1 70 ? -1.097 -2.116 10.170 1.00 95.38 70 GLN A C 1
ATOM 563 O O . GLN A 1 70 ? -1.267 -2.573 11.300 1.00 95.38 70 GLN A O 1
ATOM 568 N N . LYS A 1 71 ? -1.866 -1.145 9.667 1.00 97.19 71 LYS A N 1
ATOM 569 C CA . LYS A 1 71 ? -2.900 -0.437 10.434 1.00 97.19 71 LYS A CA 1
ATOM 570 C C . LYS A 1 71 ? -4.318 -0.824 10.041 1.00 97.19 71 LYS A C 1
ATOM 572 O O . LYS A 1 71 ? -5.203 -0.768 10.885 1.00 97.19 71 LYS A O 1
ATOM 577 N N . LEU A 1 72 ? -4.541 -1.148 8.770 1.00 97.88 72 LEU A N 1
ATOM 578 C CA . LEU A 1 72 ? -5.873 -1.400 8.242 1.00 97.88 72 LEU A CA 1
ATOM 579 C C . LEU A 1 72 ? -6.423 -2.752 8.696 1.00 97.88 72 LEU A C 1
ATOM 581 O O . LEU A 1 72 ? -5.758 -3.786 8.632 1.00 97.88 72 LEU A O 1
ATOM 585 N N . HIS A 1 73 ? -7.701 -2.745 9.052 1.00 97.50 73 HIS A N 1
ATOM 586 C CA . HIS A 1 73 ? -8.526 -3.935 9.157 1.00 97.50 73 HIS A CA 1
ATOM 587 C C . HIS A 1 73 ? -9.345 -4.049 7.873 1.00 97.50 73 HIS A C 1
ATOM 589 O O . HIS A 1 73 ? -10.281 -3.279 7.671 1.00 97.50 73 HIS A O 1
ATOM 595 N N . TYR A 1 74 ? -8.962 -4.984 7.001 1.00 96.25 74 TYR A N 1
ATOM 596 C CA . TYR A 1 74 ? -9.571 -5.162 5.684 1.00 96.25 74 TYR A CA 1
ATOM 597 C C . TYR A 1 74 ? -9.794 -6.630 5.324 1.00 96.25 74 TYR A C 1
ATOM 599 O O . TYR A 1 74 ? -9.120 -7.520 5.851 1.00 96.25 74 TYR A O 1
ATOM 607 N N . ARG A 1 75 ? -10.761 -6.883 4.430 1.00 95.00 75 ARG A N 1
ATOM 608 C CA . ARG A 1 75 ? 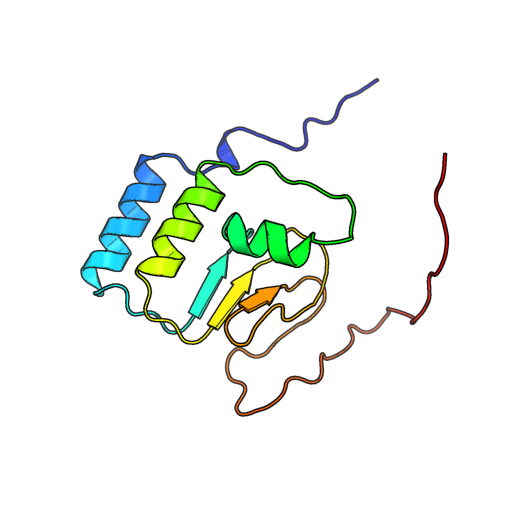-11.043 -8.234 3.920 1.00 95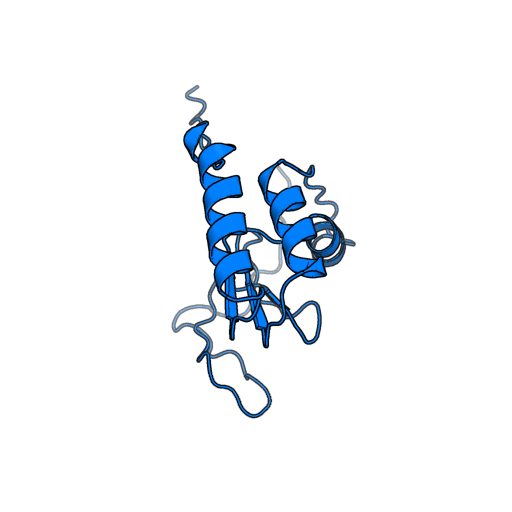.00 75 ARG A CA 1
ATOM 609 C C . ARG A 1 75 ? -10.090 -8.610 2.798 1.00 95.00 75 ARG A C 1
ATOM 611 O O . ARG A 1 75 ? -9.555 -9.710 2.824 1.00 95.0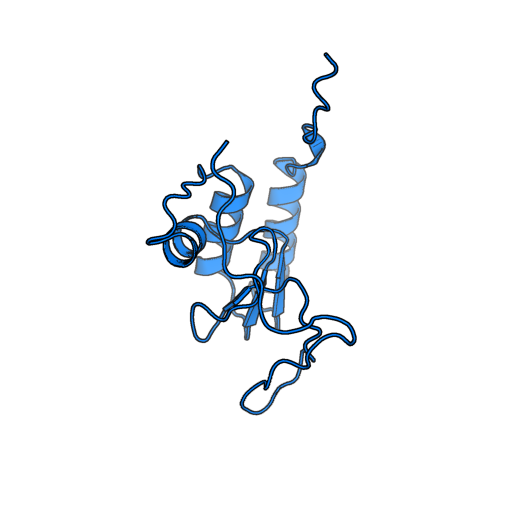0 75 ARG A O 1
ATOM 618 N N . HIS A 1 76 ? -9.901 -7.709 1.831 1.00 95.75 76 HIS A N 1
ATOM 619 C CA . HIS A 1 76 ? -9.039 -7.953 0.673 1.00 95.75 76 HIS A CA 1
ATOM 620 C C . HIS A 1 76 ? -8.449 -6.667 0.090 1.00 95.75 76 HIS A C 1
ATOM 622 O O . HIS A 1 76 ? -9.088 -5.613 0.132 1.00 95.75 76 HIS A O 1
ATOM 628 N N . TRP A 1 77 ? -7.260 -6.765 -0.500 1.00 97.19 77 TRP A N 1
ATOM 629 C CA . TRP A 1 77 ? -6.557 -5.667 -1.155 1.00 97.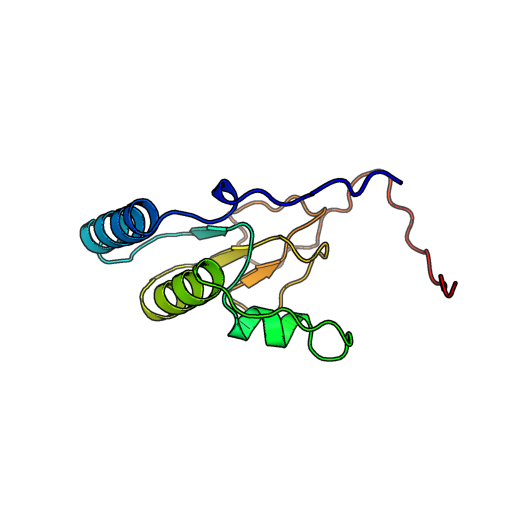19 77 TRP A CA 1
ATOM 630 C C . TRP A 1 77 ? -6.296 -5.998 -2.629 1.00 97.19 77 TRP A C 1
ATOM 632 O O . TRP A 1 77 ? -5.589 -6.945 -2.972 1.00 97.19 77 TRP A O 1
ATOM 642 N N . TYR A 1 78 ? -6.838 -5.180 -3.528 1.00 96.56 78 TYR A N 1
ATOM 643 C CA . TYR A 1 78 ? -6.614 -5.276 -4.968 1.00 96.56 78 TYR A CA 1
ATOM 644 C C . TYR A 1 78 ? -5.601 -4.230 -5.430 1.00 96.56 78 TYR A C 1
ATOM 646 O O . TYR A 1 78 ? -5.722 -3.049 -5.100 1.00 96.56 78 TYR A O 1
ATOM 654 N N . PHE A 1 79 ? -4.605 -4.651 -6.204 1.00 96.25 79 PHE A N 1
ATOM 655 C CA . PHE A 1 79 ? -3.567 -3.758 -6.714 1.00 96.25 79 PHE A CA 1
ATOM 656 C C . PHE A 1 79 ? -3.196 -4.072 -8.167 1.00 96.25 79 PHE A C 1
ATOM 658 O O . PHE A 1 79 ? -3.533 -5.135 -8.684 1.00 96.25 79 PHE A O 1
ATOM 665 N N . GLY A 1 80 ? -2.541 -3.129 -8.846 1.00 93.56 80 GLY A N 1
ATOM 666 C CA . GLY A 1 80 ? -2.208 -3.208 -10.270 1.00 93.56 80 GLY A CA 1
ATOM 667 C C . GLY A 1 80 ? -0.715 -3.032 -10.543 1.00 93.56 80 GLY A C 1
ATOM 668 O O . GLY A 1 80 ? 0.119 -3.623 -9.867 1.00 93.56 80 GLY A O 1
ATOM 669 N N . HIS A 1 81 ? -0.380 -2.223 -11.553 1.00 91.12 81 HIS A N 1
ATOM 670 C CA . HIS A 1 81 ? 0.979 -1.804 -11.945 1.00 91.12 81 HIS A CA 1
ATOM 671 C C . HIS A 1 81 ? 1.884 -2.885 -12.570 1.00 91.12 81 HIS A C 1
ATOM 673 O O . HIS A 1 81 ? 2.581 -2.618 -13.545 1.00 91.12 81 HIS A O 1
ATOM 679 N N . TYR A 1 82 ? 1.843 -4.131 -12.097 1.00 90.38 82 TYR A N 1
ATOM 680 C CA . TYR A 1 82 ? 2.811 -5.167 -12.498 1.00 90.38 82 TYR A CA 1
ATOM 681 C C . TYR A 1 82 ? 2.407 -5.997 -13.732 1.00 90.38 82 TYR A C 1
ATOM 683 O O . TYR A 1 82 ? 3.093 -6.960 -14.074 1.00 90.38 82 TYR A O 1
ATOM 691 N N . HIS A 1 83 ? 1.318 -5.612 -14.409 1.00 90.81 83 HIS A N 1
ATOM 692 C CA . HIS A 1 83 ? 0.839 -6.185 -15.680 1.00 90.81 83 HIS A CA 1
ATOM 693 C C . HIS A 1 83 ? 0.719 -7.719 -15.669 1.00 90.81 83 HIS A C 1
ATOM 695 O O . HIS A 1 83 ? 1.169 -8.413 -16.584 1.00 90.81 83 HIS A O 1
ATOM 701 N N . ARG A 1 84 ? 0.131 -8.256 -14.603 1.00 90.06 84 ARG A N 1
ATOM 702 C CA . ARG A 1 84 ? -0.130 -9.683 -14.412 1.00 90.06 84 ARG A CA 1
ATOM 703 C C . ARG A 1 84 ? -1.451 -9.832 -13.667 1.00 90.06 84 ARG A C 1
ATOM 705 O O . ARG A 1 84 ? -1.844 -8.915 -12.962 1.00 90.06 84 ARG A O 1
ATOM 712 N N . ASP A 1 85 ? -2.099 -10.979 -13.799 1.00 92.75 85 ASP A N 1
ATOM 713 C CA . ASP A 1 85 ? -3.178 -11.397 -12.907 1.00 92.75 85 ASP A CA 1
ATOM 714 C C . ASP A 1 85 ? -2.629 -12.500 -11.994 1.00 92.75 85 ASP A C 1
ATOM 716 O O . ASP A 1 85 ? -2.187 -13.543 -12.482 1.00 92.75 85 ASP A O 1
ATOM 720 N N . CYS A 1 86 ? -2.566 -12.269 -10.680 1.00 92.12 86 CYS A N 1
ATOM 721 C CA . CYS A 1 86 ? -2.175 -13.306 -9.720 1.00 92.12 86 CYS A CA 1
ATOM 722 C C . CYS A 1 86 ? -2.615 -12.994 -8.287 1.00 92.12 86 CYS A C 1
ATOM 724 O O . CYS A 1 86 ? -2.793 -11.840 -7.909 1.00 92.12 86 CYS A O 1
ATOM 726 N N . GLN A 1 87 ? -2.676 -14.028 -7.456 1.00 94.12 87 GLN A N 1
ATOM 727 C CA . GLN A 1 87 ? -2.932 -13.919 -6.026 1.00 94.12 87 GLN A CA 1
ATOM 728 C C . GLN A 1 87 ? -1.657 -14.312 -5.255 1.00 94.12 87 GLN A C 1
ATOM 730 O O . GLN A 1 87 ? -1.366 -15.505 -5.162 1.00 94.12 87 GLN A O 1
ATOM 735 N N . PRO A 1 88 ? -0.837 -13.346 -4.790 1.00 91.38 88 PRO A N 1
ATOM 736 C CA . PRO A 1 88 ? 0.402 -13.656 -4.073 1.00 91.38 88 PRO A CA 1
ATOM 737 C C . PRO A 1 88 ? 0.168 -14.273 -2.686 1.00 91.38 88 PRO A C 1
ATOM 739 O O . PRO A 1 88 ? 1.009 -15.043 -2.229 1.00 91.38 88 PRO A O 1
ATOM 742 N N . ASP A 1 89 ? -0.955 -13.958 -2.038 1.00 93.38 89 ASP A N 1
ATOM 743 C CA . ASP A 1 89 ? -1.381 -14.532 -0.759 1.00 93.38 89 ASP A CA 1
ATOM 744 C C . ASP A 1 89 ? -2.916 -14.456 -0.597 1.00 93.38 89 ASP A C 1
ATOM 746 O O . ASP A 1 89 ? -3.635 -14.039 -1.504 1.00 93.38 89 ASP A O 1
ATOM 750 N N . ASP A 1 90 ? -3.440 -14.861 0.560 1.00 92.38 90 ASP A N 1
ATOM 751 C CA . ASP A 1 90 ? -4.886 -14.903 0.820 1.00 92.38 90 ASP A CA 1
ATOM 752 C C . ASP A 1 90 ? -5.561 -13.522 0.892 1.00 92.38 90 ASP A C 1
ATOM 754 O O . ASP A 1 90 ? -6.782 -13.443 0.780 1.00 92.38 90 ASP A O 1
ATOM 758 N N . LYS A 1 91 ? -4.797 -12.440 1.086 1.00 95.12 91 LYS A N 1
ATOM 759 C CA . LYS A 1 91 ? -5.312 -11.081 1.305 1.00 95.12 91 LYS A CA 1
ATOM 760 C C . LYS A 1 91 ? -5.178 -10.165 0.099 1.00 95.12 91 LYS A C 1
ATOM 762 O O . LYS A 1 91 ? -5.840 -9.127 0.071 1.00 95.12 91 LYS A O 1
ATOM 767 N N . HIS A 1 92 ? -4.333 -10.512 -0.867 1.00 96.44 92 HIS A N 1
ATOM 768 C CA . HIS A 1 92 ? -4.008 -9.621 -1.970 1.00 96.44 92 HIS A CA 1
ATOM 769 C C . HIS A 1 92 ? -4.284 -10.243 -3.332 1.00 96.44 92 HIS A C 1
ATOM 771 O O . HIS A 1 92 ? -3.964 -11.401 -3.589 1.00 96.44 92 HIS A O 1
ATOM 777 N N . THR A 1 93 ? -4.799 -9.446 -4.264 1.00 95.88 93 THR A N 1
ATOM 778 C CA . THR A 1 93 ? -4.898 -9.839 -5.674 1.00 95.88 93 THR A CA 1
ATOM 779 C C . THR A 1 93 ? -4.332 -8.750 -6.567 1.00 95.88 93 THR A C 1
ATOM 781 O O . THR A 1 93 ? -4.795 -7.611 -6.569 1.00 95.88 93 THR A O 1
ATOM 784 N N . LEU A 1 94 ? -3.333 -9.135 -7.354 1.00 95.38 94 LEU A N 1
ATOM 785 C CA . LEU A 1 94 ? -2.807 -8.348 -8.452 1.00 95.38 94 LEU A CA 1
ATOM 786 C C . LEU A 1 94 ? -3.716 -8.553 -9.670 1.00 95.38 94 LEU A C 1
ATOM 788 O O . LEU A 1 94 ? -3.881 -9.688 -10.122 1.00 95.38 94 LEU A O 1
ATOM 792 N N . VAL A 1 95 ? -4.294 -7.468 -10.178 1.00 95.69 95 VAL A N 1
ATOM 793 C CA . VAL A 1 95 ? -5.233 -7.462 -11.307 1.00 95.69 95 VAL A CA 1
ATOM 794 C C . VAL A 1 95 ? -4.638 -6.694 -12.487 1.00 95.69 95 VAL A C 1
ATOM 796 O O . VAL A 1 95 ? -4.073 -5.610 -12.322 1.00 95.69 95 VAL A O 1
ATOM 799 N N . TYR A 1 96 ? -4.808 -7.238 -13.690 1.00 94.44 96 TYR A N 1
ATOM 800 C CA . TYR A 1 96 ? -4.466 -6.584 -14.946 1.00 94.44 96 TYR A CA 1
ATOM 801 C C . TYR A 1 96 ? -5.561 -6.740 -16.005 1.00 94.44 96 TYR A C 1
ATOM 803 O O . TYR A 1 96 ? -6.186 -5.742 -16.363 1.00 94.44 96 TYR A O 1
ATOM 811 N N . TYR A 1 97 ? -5.814 -7.957 -16.495 1.00 94.00 97 TYR A N 1
ATOM 812 C CA . TYR A 1 97 ? -6.883 -8.210 -17.468 1.00 94.00 97 TYR A CA 1
ATOM 813 C C . TYR A 1 97 ? -8.153 -8.758 -16.819 1.00 94.00 97 TYR A C 1
ATOM 815 O O . TYR A 1 97 ? -9.234 -8.622 -17.395 1.00 94.00 97 TYR A O 1
ATOM 823 N N . ALA A 1 98 ? -8.051 -9.380 -15.643 1.00 90.12 98 ALA A N 1
ATOM 824 C CA . ALA A 1 98 ? -9.196 -10.007 -15.003 1.00 90.12 98 ALA A CA 1
ATOM 825 C C . ALA A 1 98 ? -10.249 -8.978 -14.559 1.00 90.12 98 ALA A C 1
ATOM 827 O O . ALA A 1 98 ? -9.938 -7.918 -14.017 1.00 90.12 98 ALA A O 1
ATOM 828 N N . ILE A 1 99 ? -11.525 -9.334 -14.731 1.00 90.75 99 ILE A N 1
ATOM 829 C CA . ILE A 1 99 ? -12.661 -8.617 -14.145 1.00 90.75 99 ILE A CA 1
ATOM 830 C C . ILE A 1 99 ? -13.201 -9.488 -13.017 1.00 90.75 99 ILE A C 1
ATOM 832 O O . ILE A 1 99 ? -13.714 -10.581 -13.260 1.00 90.75 99 ILE A O 1
ATOM 836 N N . LEU A 1 100 ? -13.058 -9.008 -11.783 1.00 87.88 100 LEU A N 1
ATOM 837 C CA . LEU A 1 100 ? -13.390 -9.764 -10.582 1.00 87.88 100 LEU A CA 1
ATOM 838 C C . LEU A 1 100 ? -14.609 -9.148 -9.880 1.00 87.88 100 LEU A C 1
ATOM 840 O O . LEU A 1 100 ? -14.648 -7.931 -9.686 1.00 87.88 100 LEU A O 1
ATOM 844 N N . PRO A 1 101 ? -15.606 -9.950 -9.474 1.00 88.94 101 PRO A N 1
ATOM 845 C CA . PRO A 1 101 ? -16.618 -9.485 -8.536 1.00 88.94 101 PRO A CA 1
ATOM 846 C C . PRO A 1 101 ? -15.992 -9.313 -7.142 1.00 88.94 101 PRO A C 1
ATOM 848 O O . PRO A 1 101 ? -15.216 -10.157 -6.704 1.00 88.94 101 PRO A O 1
ATOM 851 N N . LEU A 1 102 ? -16.347 -8.239 -6.428 1.00 80.44 102 LEU A N 1
ATOM 852 C CA . LEU A 1 102 ? -15.818 -7.960 -5.080 1.00 80.44 102 LEU A CA 1
ATOM 853 C C . LEU A 1 102 ? -16.350 -8.930 -4.012 1.00 80.44 102 LEU A C 1
ATOM 855 O O . LEU A 1 102 ? -15.698 -9.179 -2.998 1.00 80.44 102 LEU A O 1
ATOM 859 N N . GLU A 1 103 ? -17.535 -9.491 -4.242 1.00 69.12 103 GLU A N 1
ATOM 860 C CA . GLU A 1 103 ? -18.133 -10.509 -3.387 1.00 69.12 103 GLU A CA 1
ATOM 861 C C . GLU A 1 103 ? -17.862 -11.896 -3.975 1.00 69.12 103 GLU A C 1
ATOM 863 O O . GLU A 1 103 ? -18.592 -12.367 -4.846 1.00 69.12 103 GLU A O 1
ATOM 868 N N . GLN A 1 104 ? -16.821 -12.576 -3.496 1.00 54.12 104 GLN A N 1
ATOM 869 C CA . GLN A 1 104 ? -16.650 -14.007 -3.741 1.00 54.12 104 GLN A CA 1
ATOM 870 C C . GLN A 1 104 ? -16.645 -14.766 -2.421 1.00 54.12 104 GLN A C 1
ATOM 872 O O . GLN A 1 104 ? -15.661 -14.797 -1.687 1.00 54.12 104 GLN A O 1
ATOM 877 N N . LYS A 1 105 ? -17.777 -15.412 -2.130 1.00 43.84 105 LYS A N 1
ATOM 878 C CA . LYS A 1 105 ? -17.770 -16.620 -1.308 1.00 43.84 105 LYS A CA 1
ATOM 879 C C . LYS A 1 105 ? -17.154 -17.726 -2.170 1.00 43.84 105 LYS A C 1
ATOM 881 O O . LYS A 1 105 ? -17.817 -18.206 -3.077 1.00 43.84 105 LYS A O 1
ATOM 886 N N . GLU A 1 106 ? -15.902 -18.057 -1.864 1.00 45.50 106 GLU A N 1
ATOM 887 C CA . GLU A 1 106 ? -15.105 -19.180 -2.386 1.00 45.50 106 GLU A CA 1
ATOM 888 C C . GLU A 1 106 ? -14.711 -19.133 -3.884 1.00 45.50 106 GLU A C 1
ATOM 890 O O . GLU A 1 106 ? -15.536 -19.118 -4.791 1.00 45.50 106 GLU A O 1
ATOM 895 N N . SER A 1 107 ? -13.386 -19.155 -4.092 1.00 45.50 107 SER A N 1
ATOM 896 C CA . SER A 1 107 ? -12.622 -19.522 -5.298 1.00 45.50 107 SER A CA 1
ATOM 897 C C . SER A 1 107 ? -13.026 -18.879 -6.637 1.00 45.50 107 SER A C 1
ATOM 899 O O . SER A 1 107 ? -13.796 -19.442 -7.415 1.00 45.50 107 SER A O 1
ATOM 901 N N . ALA A 1 108 ? -12.387 -17.754 -6.982 1.00 42.81 108 ALA A N 1
ATOM 902 C CA . ALA A 1 108 ? -12.408 -17.198 -8.336 1.00 42.81 108 ALA A CA 1
ATOM 903 C C . ALA A 1 108 ? -11.777 -18.176 -9.340 1.00 42.81 108 ALA A C 1
ATOM 905 O O . ALA A 1 108 ? -10.572 -18.422 -9.308 1.00 42.81 108 ALA A O 1
ATOM 906 N N . VAL A 1 109 ? -12.556 -18.655 -10.307 1.00 48.47 109 VAL A N 1
ATOM 907 C CA . VAL A 1 109 ? -11.994 -18.975 -11.623 1.00 48.47 109 VAL A CA 1
ATOM 908 C C . VAL A 1 109 ? -11.946 -17.652 -12.381 1.00 48.47 109 VAL A C 1
ATOM 910 O O . VAL A 1 109 ? -12.988 -17.028 -12.590 1.00 48.47 109 VAL A O 1
ATOM 913 N N . ALA A 1 110 ? -10.744 -17.193 -12.737 1.00 53.34 110 ALA A N 1
ATOM 914 C CA . ALA A 1 110 ? -10.569 -16.000 -13.558 1.00 53.34 110 ALA A CA 1
ATOM 915 C C . ALA A 1 110 ? -11.407 -16.144 -14.837 1.00 53.34 110 ALA A C 1
ATOM 917 O O . ALA A 1 110 ? -11.287 -17.141 -15.548 1.00 53.34 110 ALA A O 1
ATOM 918 N N . VAL A 1 111 ? -12.278 -15.174 -15.118 1.00 53.59 111 VAL A N 1
ATOM 919 C CA . VAL A 1 111 ? -13.030 -15.154 -16.375 1.00 53.59 111 VAL A CA 1
ATOM 920 C C . VAL A 1 111 ? -12.077 -14.646 -17.458 1.00 53.59 111 VAL A C 1
ATOM 922 O O . VAL A 1 111 ? -11.625 -13.503 -17.356 1.00 53.59 111 VAL A O 1
ATOM 925 N N . PRO A 1 112 ? -11.732 -15.456 -18.476 1.00 51.53 112 PRO A N 1
ATOM 926 C CA . PRO A 1 112 ? -10.851 -14.999 -19.537 1.00 51.53 112 PRO A CA 1
ATOM 927 C C . PRO A 1 112 ? -11.548 -13.916 -20.364 1.00 51.53 112 PRO A C 1
ATOM 929 O O . PRO A 1 112 ? -12.716 -14.047 -20.743 1.00 51.53 112 PRO A O 1
ATOM 932 N N . VAL A 1 113 ? -10.819 -12.838 -20.650 1.00 52.28 113 VAL A N 1
ATOM 933 C CA . VAL A 1 113 ? -11.285 -11.766 -21.531 1.00 52.28 113 VAL A CA 1
ATOM 934 C C . VAL A 1 113 ? -11.427 -12.327 -22.954 1.00 52.28 113 VAL A C 1
ATOM 936 O O . VAL A 1 113 ? -10.476 -12.928 -23.467 1.00 52.28 113 VAL A O 1
ATOM 939 N N . PRO A 1 114 ? -12.577 -12.145 -23.632 1.00 41.12 114 PRO A N 1
ATOM 940 C CA . PRO A 1 114 ? -12.745 -12.589 -25.011 1.00 41.12 114 PRO A CA 1
ATOM 941 C C . PRO A 1 114 ? -11.692 -11.949 -25.928 1.00 41.12 114 PRO A C 1
ATOM 943 O O . PRO A 1 114 ? -11.692 -10.735 -26.123 1.00 41.12 114 PRO A O 1
ATOM 946 N N . GLY A 1 115 ? -10.800 -12.769 -26.496 1.00 53.50 115 GLY A N 1
ATOM 947 C CA . GLY A 1 115 ? -9.790 -12.337 -27.471 1.00 53.50 115 GLY A CA 1
ATOM 948 C C . GLY A 1 115 ? -8.333 -12.667 -27.132 1.00 53.50 115 GLY A C 1
ATOM 949 O O . GLY A 1 115 ? -7.474 -12.432 -27.977 1.00 53.50 115 GLY A O 1
ATOM 950 N N . GLN A 1 116 ? -8.030 -13.235 -25.960 1.00 51.62 116 GLN A N 1
ATOM 951 C CA . GLN A 1 116 ? -6.679 -13.722 -25.656 1.00 51.62 116 GLN A CA 1
ATOM 952 C C . GLN A 1 116 ? -6.572 -15.223 -25.947 1.00 51.62 116 GLN A C 1
ATOM 954 O O . GLN A 1 116 ? -7.112 -16.056 -25.225 1.00 51.62 116 GLN A O 1
ATOM 959 N N . THR A 1 117 ? -5.883 -15.571 -27.032 1.00 38.56 117 THR A N 1
ATOM 960 C CA . THR A 1 117 ? -5.395 -16.933 -27.261 1.00 38.56 117 THR A CA 1
ATOM 961 C C . THR A 1 117 ? -4.273 -17.229 -26.275 1.00 38.56 117 THR A C 1
ATOM 963 O O . THR A 1 117 ? -3.305 -16.473 -26.190 1.00 38.56 117 THR A O 1
ATOM 966 N N . GLU A 1 118 ? -4.389 -18.337 -25.547 1.00 46.22 118 GLU A N 1
ATOM 967 C CA . GLU A 1 118 ? -3.278 -18.917 -24.801 1.00 46.22 118 GLU A CA 1
ATOM 968 C C . GLU A 1 118 ? -2.088 -19.147 -25.747 1.00 46.22 118 GLU A C 1
ATOM 970 O O . GLU A 1 118 ? -2.208 -19.846 -26.752 1.00 46.22 118 GLU A O 1
ATOM 975 N N . GLY A 1 119 ? -0.938 -18.557 -25.413 1.00 46.81 119 GLY A N 1
ATOM 976 C CA . GLY A 1 119 ? 0.350 -18.905 -26.008 1.00 46.81 119 GLY A CA 1
ATOM 977 C C . GLY A 1 119 ? 1.032 -17.798 -26.808 1.00 46.81 119 GLY A C 1
ATOM 978 O O . GLY A 1 119 ? 0.941 -17.766 -28.027 1.00 46.81 119 GLY A O 1
ATOM 979 N N . GLU A 1 120 ? 1.875 -17.011 -26.138 1.00 36.72 120 GLU A N 1
ATOM 980 C CA . GLU A 1 120 ? 3.119 -16.519 -26.745 1.00 36.72 120 GLU A CA 1
ATOM 981 C C . GLU A 1 120 ? 4.298 -16.793 -25.802 1.00 36.72 120 GLU A C 1
ATOM 983 O O . GLU A 1 120 ? 4.805 -15.946 -25.071 1.00 36.72 120 GLU A O 1
ATOM 988 N N . THR A 1 121 ? 4.763 -18.040 -25.830 1.00 43.62 121 THR A N 1
ATOM 989 C CA . THR A 1 121 ? 6.148 -18.377 -25.505 1.00 43.62 121 THR A CA 1
ATOM 990 C C . THR A 1 121 ? 7.048 -17.931 -26.663 1.00 43.62 121 THR A C 1
ATOM 992 O O . THR A 1 121 ? 7.107 -18.647 -27.659 1.00 43.62 121 THR A O 1
ATOM 995 N N . ASN A 1 122 ? 7.758 -16.801 -26.556 1.00 40.22 122 ASN A N 1
ATOM 996 C CA . ASN A 1 122 ? 9.200 -16.680 -26.863 1.00 40.22 122 ASN A CA 1
ATOM 997 C C . ASN A 1 122 ? 9.714 -15.232 -26.983 1.00 40.22 122 ASN A C 1
ATOM 999 O O . ASN A 1 122 ? 9.270 -14.455 -27.815 1.00 40.22 122 ASN A O 1
ATOM 1003 N N . HIS A 1 123 ? 10.783 -14.981 -26.221 1.00 43.44 123 HIS A N 1
ATOM 1004 C CA . HIS A 1 123 ? 12.035 -14.320 -26.611 1.00 43.44 123 HIS A CA 1
ATOM 1005 C C . HIS A 1 123 ? 11.997 -13.068 -27.503 1.00 43.44 123 HIS A C 1
ATOM 1007 O O . HIS A 1 123 ? 12.019 -13.145 -28.729 1.00 43.44 123 HIS A O 1
ATOM 1013 N N . GLY A 1 124 ? 12.223 -11.920 -26.862 1.00 34.34 124 GLY A N 1
ATOM 1014 C CA . GLY A 1 124 ? 12.758 -10.717 -27.494 1.00 34.34 124 GLY A CA 1
ATOM 1015 C C . GLY A 1 124 ? 14.084 -10.295 -26.864 1.00 34.34 124 GLY A C 1
ATOM 1016 O O . GLY A 1 124 ? 14.135 -9.291 -26.166 1.00 34.34 124 GLY A O 1
ATOM 1017 N N . LYS A 1 125 ? 15.163 -11.053 -27.112 1.00 38.09 125 LYS A N 1
ATOM 1018 C CA . LYS A 1 125 ? 16.512 -10.466 -27.136 1.00 38.09 125 LYS A CA 1
ATOM 1019 C C . LYS A 1 125 ? 16.593 -9.575 -28.375 1.00 38.09 125 LYS A C 1
ATOM 1021 O O . LYS A 1 125 ? 16.472 -10.100 -29.483 1.00 38.09 125 LYS A O 1
ATOM 1026 N N . ARG A 1 126 ? 16.866 -8.288 -28.189 1.00 37.16 126 ARG A N 1
ATOM 1027 C CA . ARG A 1 126 ? 17.684 -7.473 -29.094 1.00 37.16 126 ARG A CA 1
ATOM 1028 C C . ARG A 1 126 ? 18.504 -6.506 -28.263 1.00 37.16 126 ARG A C 1
ATOM 1030 O O . ARG A 1 126 ? 17.924 -5.948 -27.310 1.00 37.16 126 ARG A O 1
#

Sequence (126 aa):
MAWRESWWPQELPTEGELQEGLRNLERYHYEVDYVITHCCASTLQDLINAGTGRSCAPDLLTDYLGTLEQKLHYRHWYFGHYHRDCQPDDKHTLVYYAILPLEQKESAVAVPVPGQTEGETNHGKR

Mean predicted aligned error: 10.37 Å

Nearest PDB structures (foldseek):
  8x8i-assembly1_B  TM=5.466E-01  e=1.325E+00  Acinetobacter baumannii

pLDDT: mean 81.2, std 20.42, range [34.34, 98.19]